Protein AF-A0A956TFR2-F1 (afdb_monomer_lite)

Secondary structure (DSSP, 8-state):
------EEEEETTTEEEEE--HHHHHHHTSHHHHGGGGSBTTGGGGGT-TTTT-BHHHHHHHHHHHHHHH-

Sequence (71 aa):
MRTRYEKVLRDPVYGNLTIPWPVLLDLVDTPEFQRLRNIRQLGMCFTTFHGAEHSRFQHALGVMWLMYRVL

Foldseek 3Di:
DPPDDQPWDADPPPGTATPDDPVVVVVCPDPVLVCQQVAQPVPPCCVVVVPSRDTVNSVVSVVVRVVVVVD

Radius of gyration: 13.73 Å; chains: 1; bounding box: 33×19×44 Å

pLDDT: mean 91.94, std 12.65, range [39.94, 98.81]

Structure (mmCIF, N/CA/C/O backbone):
data_AF-A0A956TFR2-F1
#
_entry.id   AF-A0A956TFR2-F1
#
loop_
_atom_site.group_PDB
_atom_site.id
_atom_site.type_symbol
_atom_site.label_atom_id
_atom_site.label_alt_id
_atom_site.label_comp_id
_atom_site.label_asym_id
_atom_site.label_entity_id
_atom_site.label_seq_id
_atom_site.pdbx_PDB_ins_code
_atom_site.Cartn_x
_atom_site.Cartn_y
_atom_site.Cartn_z
_atom_site.occupancy
_atom_site.B_iso_or_equiv
_atom_site.auth_seq_id
_atom_site.auth_comp_id
_atom_site.auth_asym_id
_atom_site.aut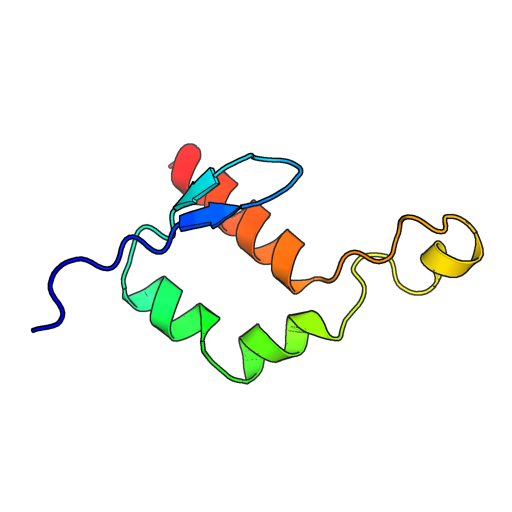h_atom_id
_atom_site.pdbx_PDB_model_num
ATOM 1 N N . MET A 1 1 ? -9.111 2.517 24.989 1.00 39.94 1 MET A N 1
ATOM 2 C CA . MET A 1 1 ? -10.093 3.112 24.056 1.00 39.94 1 MET A CA 1
ATOM 3 C C . MET A 1 1 ? -9.348 4.002 23.066 1.00 39.94 1 MET A C 1
ATOM 5 O O . MET A 1 1 ? -8.929 5.081 23.454 1.00 39.94 1 MET A O 1
ATOM 9 N N . ARG A 1 2 ? -9.112 3.547 21.826 1.00 49.34 2 ARG A N 1
ATOM 10 C CA . ARG A 1 2 ? -8.653 4.422 20.730 1.00 49.34 2 ARG A CA 1
ATOM 11 C C . ARG A 1 2 ? -9.897 4.958 20.021 1.00 49.34 2 ARG A C 1
ATOM 13 O O . ARG A 1 2 ? -10.523 4.251 19.242 1.00 49.34 2 ARG A O 1
ATOM 20 N N . THR A 1 3 ? -10.305 6.168 20.370 1.00 46.62 3 THR A N 1
ATOM 21 C CA . THR A 1 3 ? -11.411 6.899 19.745 1.00 46.62 3 THR A CA 1
ATOM 22 C C . THR A 1 3 ? -10.911 7.583 18.465 1.00 46.62 3 THR A C 1
ATOM 24 O O . THR A 1 3 ? -9.953 8.341 18.518 1.00 46.62 3 THR A O 1
ATOM 27 N N . ARG A 1 4 ? -11.572 7.309 17.327 1.00 54.78 4 ARG A N 1
ATOM 28 C CA . ARG A 1 4 ? -11.400 7.944 15.99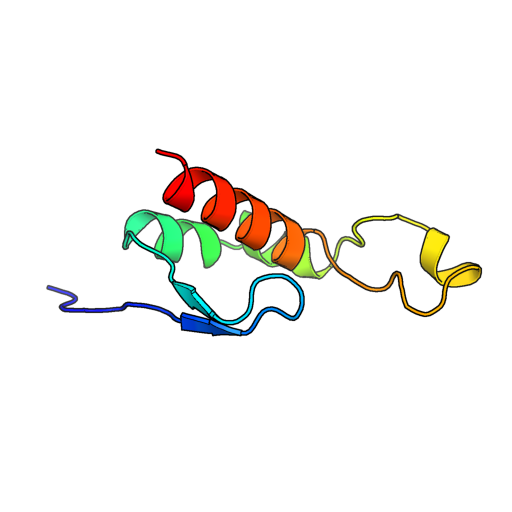8 1.00 54.78 4 ARG A CA 1
ATOM 29 C C . ARG A 1 4 ? -9.979 7.940 15.402 1.00 54.78 4 ARG A C 1
ATOM 31 O O . ARG A 1 4 ? -9.241 8.906 15.543 1.00 54.78 4 ARG A O 1
ATOM 38 N N . TYR A 1 5 ? -9.661 6.932 14.593 1.00 57.12 5 TYR A N 1
ATOM 39 C CA . TYR A 1 5 ? -8.603 7.054 13.582 1.00 57.12 5 TYR A CA 1
ATOM 40 C C . TYR A 1 5 ? -9.175 6.724 12.207 1.00 57.12 5 TYR A C 1
ATOM 42 O O . TYR A 1 5 ? -8.981 5.632 11.685 1.00 57.12 5 TYR A O 1
ATOM 50 N N . GLU A 1 6 ? -9.881 7.682 11.611 1.00 68.00 6 GLU A N 1
ATOM 51 C CA . GLU A 1 6 ? -10.006 7.697 10.156 1.00 68.00 6 GLU A CA 1
ATOM 52 C C . GLU A 1 6 ? -8.630 8.079 9.605 1.00 68.00 6 GLU A C 1
ATOM 54 O O . GLU A 1 6 ? -8.253 9.251 9.562 1.00 68.00 6 GLU A O 1
ATOM 59 N N . LYS A 1 7 ? -7.820 7.074 9.261 1.00 84.75 7 LYS A N 1
ATOM 60 C CA . LYS A 1 7 ? -6.569 7.318 8.544 1.00 84.75 7 LYS A CA 1
ATOM 61 C C . LYS A 1 7 ? -6.929 7.568 7.090 1.00 84.75 7 LYS A C 1
ATOM 63 O O . LYS A 1 7 ? -7.303 6.639 6.372 1.00 84.75 7 LYS A O 1
ATOM 68 N N . VAL A 1 8 ? -6.826 8.829 6.687 1.00 90.56 8 VAL A N 1
ATOM 69 C CA . VAL A 1 8 ? -6.982 9.236 5.293 1.00 90.56 8 VAL A CA 1
ATOM 70 C C . VAL A 1 8 ? -5.632 9.126 4.594 1.00 90.56 8 VAL A C 1
ATOM 72 O O . VAL A 1 8 ? -4.632 9.678 5.054 1.00 90.56 8 VAL A O 1
ATOM 75 N N . LEU A 1 9 ? -5.599 8.399 3.483 1.00 92.25 9 LEU A N 1
ATOM 76 C CA . LEU A 1 9 ? -4.439 8.242 2.617 1.00 92.25 9 LEU A CA 1
ATOM 77 C C . LEU A 1 9 ? -4.728 8.905 1.275 1.00 92.25 9 LEU A C 1
ATOM 79 O O . LEU A 1 9 ? -5.787 8.697 0.689 1.00 92.25 9 LEU A O 1
ATOM 83 N N . ARG A 1 10 ? -3.774 9.693 0.778 1.00 94.75 10 ARG A N 1
ATOM 84 C CA . ARG A 1 10 ? -3.866 10.293 -0.552 1.00 94.75 10 ARG A CA 1
ATOM 85 C C . ARG A 1 10 ? -3.318 9.320 -1.589 1.00 94.75 10 ARG A C 1
ATOM 87 O O . ARG A 1 10 ? -2.167 8.902 -1.499 1.00 94.75 10 ARG A O 1
ATOM 94 N N . ASP A 1 11 ? -4.140 9.004 -2.571 1.00 95.81 11 ASP A N 1
ATOM 95 C CA . ASP A 1 11 ? -3.874 8.083 -3.663 1.00 95.81 11 ASP A CA 1
ATOM 96 C C . ASP A 1 11 ? -4.109 8.789 -5.010 1.00 95.81 11 ASP A C 1
ATOM 98 O O . ASP A 1 11 ? -5.082 9.532 -5.165 1.00 95.81 11 ASP A O 1
ATOM 102 N N . PRO A 1 12 ? -3.215 8.602 -5.993 1.00 95.44 12 PRO A N 1
ATOM 103 C CA . PRO A 1 12 ? -3.307 9.293 -7.276 1.00 95.44 12 PRO A CA 1
ATOM 104 C C . PRO A 1 12 ? -4.444 8.786 -8.180 1.00 95.44 12 PRO A C 1
ATOM 106 O O . PRO A 1 12 ? -4.803 9.486 -9.122 1.00 95.44 12 PRO A O 1
ATOM 109 N N . VAL A 1 13 ? -5.003 7.598 -7.924 1.00 96.69 13 VAL A N 1
ATOM 110 C CA . VAL A 1 13 ? -6.067 6.981 -8.733 1.00 96.69 13 VAL A CA 1
ATOM 111 C C . VAL A 1 13 ? -7.445 7.283 -8.145 1.00 96.69 13 VAL A C 1
ATOM 113 O O . VAL A 1 13 ? -8.365 7.636 -8.878 1.00 96.69 13 VAL A O 1
ATOM 116 N N . TYR A 1 14 ? -7.595 7.170 -6.824 1.00 95.81 14 TYR A N 1
ATOM 117 C CA . TYR A 1 14 ? -8.890 7.290 -6.144 1.00 95.81 14 TYR A CA 1
ATOM 118 C C . TYR A 1 14 ? -9.050 8.563 -5.299 1.00 95.81 14 TYR A C 1
ATOM 120 O O . TYR A 1 14 ? -10.117 8.776 -4.722 1.00 95.81 14 TYR A O 1
ATOM 128 N N . GLY A 1 15 ? -8.028 9.419 -5.213 1.00 94.75 15 GLY A N 1
ATOM 129 C CA . GLY A 1 15 ? -8.062 10.633 -4.401 1.00 94.75 15 GLY A CA 1
ATOM 130 C C . GLY A 1 15 ? -7.817 10.331 -2.925 1.00 94.75 15 GLY A C 1
ATOM 131 O O . GLY A 1 15 ? -6.754 9.846 -2.560 1.00 94.75 15 GLY A O 1
ATOM 132 N N . ASN A 1 16 ? -8.771 10.638 -2.050 1.00 93.88 16 ASN A N 1
ATOM 133 C CA . ASN A 1 16 ? -8.634 10.336 -0.625 1.00 93.88 16 ASN A CA 1
ATOM 134 C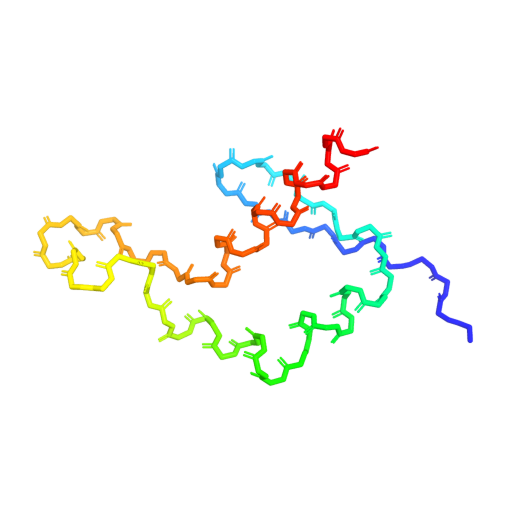 C . ASN A 1 16 ? -9.275 8.978 -0.314 1.00 93.88 16 ASN A C 1
ATOM 136 O O . ASN A 1 16 ? -10.490 8.830 -0.431 1.00 93.88 16 ASN A O 1
ATOM 140 N N . LEU A 1 17 ? -8.465 8.006 0.110 1.00 93.19 17 LEU A N 1
ATOM 141 C CA . LEU A 1 17 ? -8.935 6.755 0.702 1.00 93.19 17 LEU A CA 1
ATOM 142 C C . LEU A 1 17 ? -9.067 6.910 2.210 1.00 93.19 17 LEU A C 1
ATOM 144 O O . LEU A 1 17 ? -8.118 7.334 2.866 1.00 93.19 17 LEU A O 1
ATOM 148 N N . THR A 1 18 ? -10.174 6.439 2.768 1.00 92.00 18 THR A N 1
ATOM 149 C CA . THR A 1 18 ? -10.321 6.263 4.216 1.00 92.00 18 THR A CA 1
ATOM 150 C C . THR A 1 18 ? -10.220 4.782 4.552 1.00 92.00 18 THR A C 1
ATOM 152 O O . THR A 1 18 ? -10.880 3.962 3.916 1.00 92.00 18 THR A O 1
ATOM 155 N N . ILE A 1 19 ? -9.412 4.425 5.555 1.00 92.00 19 ILE A N 1
ATOM 156 C CA . ILE A 1 19 ? -9.409 3.065 6.114 1.00 92.00 19 ILE A CA 1
ATOM 157 C C . ILE A 1 19 ? -10.579 2.958 7.108 1.00 92.00 19 ILE A C 1
ATOM 159 O O . ILE A 1 19 ? -10.543 3.633 8.138 1.00 92.00 19 ILE A O 1
ATOM 163 N N . PRO A 1 20 ? -11.616 2.150 6.817 1.00 87.75 20 PRO A N 1
ATOM 164 C CA . PRO A 1 20 ? -12.908 2.246 7.504 1.00 87.75 20 PRO A CA 1
ATOM 165 C C . PRO A 1 20 ? -12.936 1.610 8.899 1.00 87.75 20 PRO A C 1
ATOM 167 O O . PRO A 1 20 ? -13.726 2.023 9.746 1.00 87.75 20 PRO A O 1
ATOM 170 N N . TRP A 1 21 ? -12.080 0.615 9.163 1.00 89.81 21 TRP A N 1
ATOM 171 C CA . TRP A 1 21 ? -12.093 -0.137 10.420 1.00 89.81 21 TRP A CA 1
ATOM 172 C C . TRP A 1 21 ? -10.712 -0.198 11.081 1.00 89.81 21 TRP A C 1
ATOM 174 O O . TRP A 1 21 ? -9.721 -0.431 10.385 1.00 89.81 21 TRP A O 1
ATOM 184 N N . PRO A 1 22 ? -10.630 -0.095 12.425 1.00 90.62 22 PRO A N 1
ATOM 185 C CA . PRO A 1 22 ? -9.367 -0.202 13.158 1.00 90.62 22 PRO A CA 1
ATOM 186 C C . PRO A 1 22 ? -8.600 -1.496 12.874 1.00 90.62 22 PRO A C 1
ATOM 188 O O . PRO A 1 22 ? -7.392 -1.452 12.693 1.00 90.62 22 PRO A O 1
ATOM 191 N N . VAL A 1 23 ? -9.300 -2.627 12.728 1.00 92.94 23 VAL A N 1
ATOM 192 C CA . VAL A 1 23 ? -8.668 -3.920 12.412 1.00 92.94 23 VAL A CA 1
ATOM 193 C C . VAL A 1 23 ? -7.932 -3.908 11.068 1.00 92.94 23 VAL A C 1
ATOM 195 O O . VAL A 1 23 ? -6.891 -4.543 10.930 1.00 92.94 23 VAL A O 1
ATOM 198 N N . LEU A 1 24 ? -8.432 -3.158 10.078 1.00 93.69 24 LEU A N 1
ATOM 199 C CA . LEU A 1 24 ? -7.739 -2.999 8.800 1.00 93.69 24 LEU A CA 1
ATOM 200 C C . LEU A 1 24 ? -6.515 -2.103 8.945 1.00 93.69 24 LEU A C 1
ATOM 202 O O . LEU A 1 24 ? -5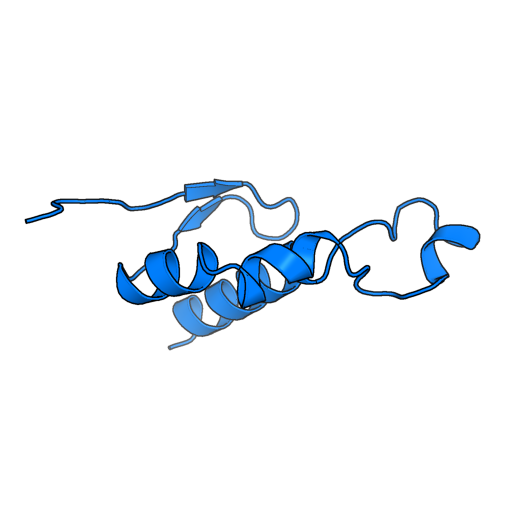.510 -2.349 8.290 1.00 93.69 24 LEU A O 1
ATOM 206 N N . LEU A 1 25 ? -6.583 -1.082 9.800 1.00 93.25 25 LEU A N 1
ATOM 207 C CA . LEU A 1 25 ? -5.420 -0.256 10.097 1.00 93.25 25 LEU A CA 1
ATOM 208 C C . LEU A 1 25 ? -4.326 -1.079 10.789 1.00 93.25 25 LEU A C 1
ATOM 210 O O . LEU A 1 25 ? -3.177 -1.030 10.356 1.00 93.25 25 LEU A O 1
ATOM 214 N N . ASP A 1 26 ? -4.698 -1.884 11.786 1.00 94.50 26 ASP A N 1
ATOM 215 C CA . ASP A 1 26 ? -3.779 -2.790 12.476 1.00 94.50 26 ASP A CA 1
ATOM 216 C C . ASP A 1 26 ? -3.160 -3.796 11.491 1.00 94.50 26 ASP A C 1
ATOM 218 O O . ASP A 1 26 ? -1.947 -3.993 11.500 1.00 94.50 26 ASP A O 1
ATOM 222 N N . LEU A 1 27 ? -3.963 -4.369 10.580 1.00 96.06 27 LEU A N 1
ATOM 223 C CA . LEU A 1 27 ? -3.480 -5.244 9.506 1.00 96.06 27 LEU A CA 1
ATOM 224 C C . LEU A 1 27 ? -2.495 -4.520 8.580 1.00 96.06 27 LEU A C 1
ATOM 226 O O . LEU A 1 27 ? -1.439 -5.064 8.260 1.00 96.06 27 LEU A O 1
ATOM 230 N N . VAL A 1 28 ? -2.824 -3.304 8.138 1.00 95.69 28 VAL A N 1
ATOM 231 C CA . VAL A 1 28 ? -1.965 -2.512 7.249 1.00 95.69 28 VAL A CA 1
ATOM 232 C C . VAL A 1 28 ? -0.624 -2.222 7.910 1.00 95.69 28 VAL A C 1
ATOM 234 O O . VAL A 1 28 ? 0.395 -2.247 7.224 1.00 95.69 28 VAL A O 1
ATOM 237 N N . ASP A 1 29 ? -0.598 -1.976 9.218 1.00 95.50 29 ASP A N 1
ATOM 238 C CA . ASP A 1 29 ? 0.618 -1.657 9.967 1.00 95.50 29 ASP A CA 1
ATOM 239 C C . ASP A 1 29 ? 1.468 -2.907 10.323 1.00 95.50 29 ASP A C 1
ATOM 241 O O . ASP A 1 29 ? 2.578 -2.761 10.839 1.00 95.50 29 ASP A O 1
ATOM 245 N N . THR A 1 30 ? 1.026 -4.129 9.983 1.00 98.31 30 THR A N 1
ATOM 246 C CA . THR A 1 30 ? 1.830 -5.359 10.158 1.00 98.31 30 THR A CA 1
ATOM 247 C C . THR A 1 30 ? 3.069 -5.410 9.248 1.00 98.31 30 THR A C 1
ATOM 249 O O . THR A 1 30 ? 3.037 -4.899 8.120 1.00 98.31 30 THR A O 1
ATOM 252 N N . PRO A 1 31 ? 4.165 -6.078 9.667 1.00 98.62 31 PRO A N 1
ATOM 253 C CA . PRO A 1 31 ? 5.349 -6.272 8.825 1.00 98.62 31 PRO A CA 1
ATOM 254 C C . PRO A 1 31 ? 5.044 -6.951 7.482 1.00 98.62 31 PRO A C 1
ATOM 256 O O . PRO A 1 31 ? 5.603 -6.576 6.447 1.00 98.62 31 PRO A O 1
ATOM 259 N N . GLU A 1 32 ? 4.136 -7.926 7.477 1.00 98.69 32 GLU A N 1
ATOM 260 C CA . GLU A 1 32 ? 3.751 -8.707 6.303 1.00 98.69 32 GLU A CA 1
ATOM 261 C C . GLU A 1 32 ? 3.086 -7.826 5.244 1.00 98.69 32 GLU A C 1
ATOM 263 O O . GLU A 1 32 ? 3.399 -7.942 4.053 1.00 98.69 32 GLU A O 1
ATOM 268 N N . PHE A 1 33 ? 2.212 -6.911 5.671 1.00 98.50 33 PHE A N 1
ATOM 269 C CA . PHE A 1 33 ? 1.555 -5.968 4.774 1.00 98.50 33 PHE A CA 1
ATOM 270 C C . PHE A 1 33 ? 2.499 -4.830 4.359 1.00 98.50 33 PHE A C 1
ATOM 272 O O . PHE A 1 33 ? 2.585 -4.495 3.175 1.00 98.50 33 PHE A O 1
ATOM 279 N N . GLN A 1 34 ? 3.286 -4.274 5.289 1.00 98.50 34 GLN A N 1
ATOM 280 C CA . GLN A 1 34 ? 4.263 -3.217 4.985 1.00 98.50 34 GLN A CA 1
ATOM 281 C C . GLN A 1 34 ? 5.350 -3.681 4.002 1.00 98.50 34 GLN A C 1
ATOM 283 O O . GLN A 1 34 ? 5.796 -2.887 3.169 1.00 98.50 34 GLN A O 1
ATOM 288 N N . ARG A 1 35 ? 5.722 -4.971 4.000 1.00 98.75 35 ARG A N 1
ATOM 289 C CA . ARG A 1 35 ? 6.640 -5.560 3.006 1.00 98.75 35 ARG A CA 1
ATOM 290 C C . ARG A 1 35 ? 6.195 -5.303 1.563 1.00 98.75 35 ARG A C 1
ATOM 292 O O . ARG A 1 35 ? 7.048 -5.175 0.682 1.00 98.75 35 ARG A O 1
ATOM 299 N N . LEU A 1 36 ? 4.890 -5.180 1.300 1.00 98.81 36 LEU A N 1
ATOM 300 C CA . LEU A 1 36 ? 4.364 -4.915 -0.044 1.00 98.81 36 LEU A CA 1
ATOM 301 C C . LEU A 1 36 ? 4.857 -3.588 -0.637 1.00 98.81 36 LEU A C 1
ATOM 303 O O . LEU A 1 36 ? 4.783 -3.414 -1.854 1.00 98.81 36 LEU A O 1
ATOM 307 N N . ARG A 1 37 ? 5.388 -2.664 0.179 1.00 98.50 37 ARG A N 1
ATOM 308 C CA . ARG A 1 37 ? 6.011 -1.423 -0.308 1.00 98.50 37 ARG A CA 1
ATOM 309 C C . ARG A 1 37 ? 7.222 -1.687 -1.195 1.00 98.50 37 ARG A C 1
ATOM 311 O O . ARG A 1 37 ? 7.470 -0.909 -2.108 1.00 98.50 37 ARG A O 1
ATOM 318 N N . ASN A 1 38 ? 7.916 -2.798 -0.962 1.00 98.19 38 ASN A N 1
ATOM 319 C CA . ASN A 1 38 ? 9.159 -3.159 -1.641 1.00 98.19 38 ASN A CA 1
ATOM 320 C C . ASN A 1 38 ? 8.945 -4.156 -2.792 1.00 98.19 38 ASN A C 1
ATOM 322 O O . ASN A 1 38 ? 9.905 -4.711 -3.320 1.00 98.19 38 ASN A O 1
ATOM 326 N N . ILE A 1 39 ? 7.692 -4.410 -3.181 1.00 98.44 39 ILE A N 1
ATOM 327 C CA . ILE A 1 39 ? 7.349 -5.296 -4.296 1.00 98.44 39 ILE A CA 1
ATOM 328 C C . ILE A 1 39 ? 6.656 -4.457 -5.361 1.00 98.44 39 ILE A C 1
ATOM 330 O O . ILE A 1 39 ? 5.547 -3.978 -5.134 1.00 98.44 39 ILE A O 1
ATOM 334 N N . ARG A 1 40 ? 7.283 -4.293 -6.528 1.00 98.25 40 ARG A N 1
ATOM 335 C CA . ARG A 1 40 ? 6.664 -3.605 -7.670 1.00 98.25 40 ARG A CA 1
ATOM 336 C C . ARG A 1 40 ? 5.430 -4.362 -8.152 1.00 98.25 40 ARG A C 1
ATOM 338 O O . ARG A 1 40 ? 5.427 -5.593 -8.208 1.00 98.25 40 ARG A O 1
ATOM 345 N N . GLN A 1 41 ? 4.390 -3.627 -8.528 1.00 98.50 41 GLN A N 1
ATOM 346 C CA . GLN A 1 41 ? 3.156 -4.206 -9.053 1.00 98.50 41 GLN A CA 1
ATOM 347 C C . GLN A 1 41 ? 3.406 -4.942 -10.375 1.00 98.50 41 GLN A C 1
ATOM 349 O O . GLN A 1 41 ? 2.942 -6.068 -10.542 1.00 98.50 41 GLN A O 1
ATOM 354 N N . LEU A 1 42 ? 4.177 -4.329 -11.282 1.00 98.25 42 LEU A N 1
ATOM 355 C CA . LEU A 1 42 ? 4.393 -4.804 -12.655 1.00 98.25 42 LEU A CA 1
ATOM 356 C C . LEU A 1 42 ? 5.790 -5.411 -12.892 1.00 98.25 42 LEU A C 1
ATOM 358 O O . LEU A 1 42 ? 6.286 -5.425 -14.015 1.00 98.25 42 LEU A O 1
ATOM 362 N N . GLY A 1 43 ? 6.457 -5.910 -11.847 1.00 96.50 43 GLY A N 1
ATOM 363 C CA . GLY A 1 43 ? 7.759 -6.570 -11.989 1.00 96.50 43 GLY A CA 1
ATOM 364 C C . GLY A 1 43 ? 8.808 -5.673 -12.659 1.00 96.50 43 GLY A C 1
ATOM 365 O O . GLY A 1 43 ? 9.121 -4.608 -12.135 1.00 96.50 43 GLY A O 1
ATOM 366 N N . MET A 1 44 ? 9.341 -6.108 -13.806 1.00 97.50 44 MET A N 1
ATOM 367 C CA . MET A 1 44 ? 10.386 -5.400 -14.562 1.00 97.50 44 MET A CA 1
ATOM 368 C C . MET A 1 44 ? 9.855 -4.337 -15.531 1.00 97.50 44 MET A C 1
ATOM 370 O O . MET A 1 44 ? 10.657 -3.670 -16.170 1.00 97.50 44 MET A O 1
ATOM 374 N N . CYS A 1 45 ? 8.538 -4.125 -15.642 1.00 98.06 45 CYS A N 1
ATOM 375 C CA . CYS A 1 45 ? 7.982 -3.161 -16.599 1.00 98.06 45 CYS A CA 1
ATOM 376 C C . CYS A 1 45 ? 8.508 -1.727 -16.426 1.00 98.06 45 CYS A C 1
ATOM 378 O O . CYS A 1 45 ? 8.457 -0.969 -17.389 1.00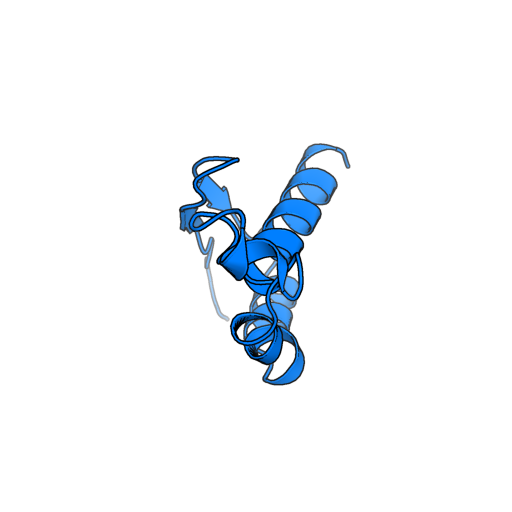 98.06 45 CYS A O 1
ATOM 380 N N . PHE A 1 46 ? 9.049 -1.361 -15.257 1.00 96.88 46 PHE A N 1
ATOM 381 C CA . PHE A 1 46 ? 9.685 -0.058 -15.030 1.00 96.88 46 PHE A CA 1
ATOM 382 C C . PHE A 1 46 ? 10.885 0.216 -15.957 1.00 96.88 46 PHE A C 1
ATOM 384 O O . PHE A 1 46 ? 11.210 1.375 -16.198 1.00 96.88 46 PHE A O 1
ATOM 391 N N . THR A 1 47 ? 11.517 -0.821 -16.525 1.00 97.62 47 THR A N 1
ATOM 392 C CA . THR A 1 47 ? 12.637 -0.660 -17.471 1.00 97.62 47 THR A CA 1
ATOM 393 C C . THR A 1 47 ? 12.193 -0.175 -18.851 1.00 97.62 47 THR A C 1
ATOM 395 O O . THR A 1 47 ? 12.992 0.398 -19.585 1.00 97.62 47 THR A O 1
ATOM 398 N N . THR A 1 48 ? 10.926 -0.390 -19.211 1.00 98.31 48 THR A N 1
ATOM 399 C CA . THR A 1 48 ? 10.322 0.095 -20.463 1.00 98.31 48 THR A CA 1
ATOM 400 C C . THR A 1 48 ? 9.410 1.290 -20.198 1.00 98.31 48 THR A C 1
ATOM 402 O O . THR A 1 48 ? 9.453 2.292 -20.906 1.00 98.31 48 THR A O 1
ATOM 405 N N . PHE A 1 49 ? 8.602 1.206 -19.142 1.00 98.12 49 PHE A N 1
ATOM 406 C CA . PHE A 1 49 ? 7.656 2.226 -18.715 1.00 98.12 49 PHE A CA 1
ATOM 407 C C . PHE A 1 49 ? 8.144 2.842 -17.406 1.00 98.12 49 PHE A C 1
ATOM 409 O O . PHE A 1 49 ? 7.789 2.370 -16.333 1.00 98.12 49 PHE A O 1
ATOM 416 N N . HIS A 1 50 ? 8.920 3.922 -17.480 1.00 96.00 50 HIS A N 1
ATOM 417 C CA . HIS A 1 50 ? 9.542 4.566 -16.311 1.00 96.00 50 HIS A CA 1
ATOM 418 C C . HIS A 1 50 ? 8.556 5.008 -15.203 1.00 96.00 50 HIS A C 1
ATOM 420 O O . HIS A 1 50 ? 8.967 5.230 -14.070 1.00 96.00 50 HIS A O 1
ATOM 426 N N . GLY A 1 51 ? 7.254 5.121 -15.496 1.00 96.81 51 GLY A N 1
ATOM 427 C CA . GLY A 1 51 ? 6.204 5.375 -14.497 1.00 96.81 51 GLY A CA 1
ATOM 428 C C . GLY A 1 51 ? 5.683 4.126 -13.763 1.00 96.81 51 GLY A C 1
ATOM 429 O O . GLY A 1 51 ? 4.935 4.245 -12.792 1.00 96.81 51 GLY A O 1
ATOM 430 N N . ALA A 1 52 ? 6.056 2.915 -14.184 1.00 97.50 52 ALA A N 1
ATOM 431 C CA . ALA A 1 52 ? 5.606 1.643 -13.608 1.00 97.50 52 ALA A CA 1
ATOM 432 C C . ALA A 1 52 ? 6.335 1.274 -12.294 1.00 97.50 52 ALA A C 1
ATOM 434 O O . ALA A 1 52 ? 6.650 0.112 -12.045 1.00 97.50 52 ALA A O 1
ATOM 435 N N . GLU A 1 53 ? 6.580 2.267 -11.440 1.00 97.75 53 GLU A N 1
ATOM 436 C CA . GLU A 1 53 ? 7.289 2.141 -10.156 1.00 97.75 53 GLU A CA 1
ATOM 437 C C . GLU A 1 53 ? 6.349 1.871 -8.970 1.00 97.75 53 GLU A C 1
ATOM 439 O O . GLU A 1 53 ? 6.783 1.690 -7.832 1.00 97.75 53 GLU A O 1
ATOM 444 N N . HIS A 1 54 ? 5.038 1.835 -9.212 1.00 97.81 54 HIS A N 1
ATOM 445 C CA . HIS A 1 54 ? 4.058 1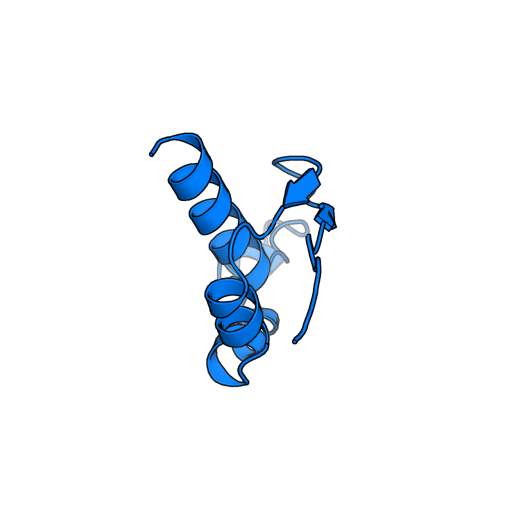.618 -8.160 1.00 97.81 54 HIS A CA 1
ATOM 446 C C . HIS A 1 54 ? 4.214 0.226 -7.521 1.00 97.81 54 HIS A C 1
ATOM 448 O O . HIS A 1 54 ? 4.349 -0.804 -8.185 1.00 97.81 54 HIS A O 1
ATOM 454 N N . SER A 1 55 ? 4.206 0.201 -6.192 1.00 98.50 55 SER A N 1
ATOM 455 C CA . SER A 1 55 ? 4.291 -1.004 -5.372 1.00 98.50 55 SER A CA 1
ATOM 456 C C . SER A 1 55 ? 2.943 -1.710 -5.192 1.00 98.50 55 SER A C 1
ATOM 458 O O . SER A 1 55 ? 1.877 -1.110 -5.327 1.00 98.50 55 SER A O 1
ATOM 460 N N . ARG A 1 56 ? 2.976 -2.986 -4.796 1.00 98.56 56 ARG A N 1
ATOM 461 C CA . ARG A 1 56 ? 1.777 -3.761 -4.442 1.00 98.56 56 ARG A CA 1
ATOM 462 C C . ARG A 1 56 ? 1.033 -3.185 -3.238 1.00 98.56 56 ARG A C 1
ATOM 464 O O . ARG A 1 56 ? -0.165 -3.405 -3.115 1.00 98.56 56 ARG A O 1
ATOM 471 N N . PHE A 1 57 ? 1.716 -2.434 -2.374 1.00 98.44 57 PHE A N 1
ATOM 472 C CA . PHE A 1 57 ? 1.113 -1.803 -1.199 1.00 98.44 57 PHE A CA 1
ATOM 473 C C . PHE A 1 57 ? -0.012 -0.829 -1.570 1.00 98.44 57 PHE A C 1
ATOM 475 O O . PHE A 1 57 ? -1.132 -0.969 -1.085 1.00 98.44 57 PHE A O 1
ATOM 482 N N . GLN A 1 58 ? 0.266 0.138 -2.452 1.00 97.31 58 GLN A N 1
ATOM 483 C CA . GLN A 1 58 ? -0.745 1.129 -2.845 1.00 97.31 58 GLN A CA 1
ATOM 484 C C . GLN A 1 58 ? -1.884 0.477 -3.639 1.00 97.31 58 GLN A C 1
ATOM 486 O O . GLN A 1 58 ? -3.050 0.786 -3.421 1.00 97.31 58 GLN A O 1
ATOM 491 N N . HIS A 1 59 ? -1.560 -0.513 -4.476 1.00 98.00 59 HIS A N 1
ATOM 492 C CA . HIS A 1 59 ? -2.567 -1.271 -5.207 1.00 98.00 59 HIS A CA 1
ATOM 493 C C . HIS A 1 59 ? -3.516 -2.034 -4.267 1.00 98.00 59 HIS A C 1
ATOM 495 O O . HIS A 1 59 ? -4.730 -1.950 -4.433 1.00 98.00 59 HIS A O 1
ATOM 501 N N . ALA A 1 60 ? -2.989 -2.723 -3.249 1.00 98.19 60 ALA A N 1
ATOM 502 C CA . ALA A 1 60 ? -3.798 -3.456 -2.275 1.00 98.19 60 ALA A CA 1
ATOM 503 C C . ALA A 1 60 ? -4.739 -2.535 -1.475 1.00 98.19 60 ALA A C 1
ATOM 505 O O . ALA A 1 60 ? -5.900 -2.883 -1.263 1.00 98.19 60 ALA A O 1
ATOM 506 N N . LEU A 1 61 ? -4.274 -1.342 -1.084 1.00 97.19 61 LEU A N 1
ATOM 507 C CA . LEU A 1 61 ? -5.129 -0.326 -0.457 1.00 97.19 61 LEU A CA 1
ATOM 508 C C . LEU A 1 61 ? -6.242 0.150 -1.400 1.00 97.19 61 LEU A C 1
ATOM 510 O O . LEU A 1 61 ? -7.390 0.280 -0.980 1.00 97.19 61 LEU A O 1
ATOM 514 N N . GLY A 1 62 ? -5.925 0.344 -2.682 1.00 96.81 62 GLY A N 1
ATOM 515 C CA . GLY A 1 62 ? -6.911 0.651 -3.718 1.00 96.81 62 GLY A CA 1
ATOM 516 C C . GLY A 1 62 ? -7.994 -0.424 -3.849 1.00 96.81 62 GLY A C 1
ATOM 517 O O . GLY A 1 62 ? -9.179 -0.103 -3.888 1.00 96.81 62 GLY A O 1
ATOM 518 N N . VAL A 1 63 ? -7.608 -1.705 -3.848 1.00 97.06 63 VAL A N 1
ATOM 519 C CA . VAL A 1 63 ? -8.560 -2.833 -3.873 1.00 97.06 63 VAL A CA 1
ATOM 520 C C . VAL A 1 63 ? -9.445 -2.836 -2.626 1.00 97.06 63 VAL A C 1
ATOM 522 O O . VAL A 1 63 ? -10.662 -2.953 -2.751 1.00 97.06 63 VAL A O 1
ATOM 525 N N . MET A 1 64 ? -8.865 -2.650 -1.433 1.00 96.06 64 MET A N 1
ATOM 526 C CA . MET A 1 64 ? -9.628 -2.533 -0.183 1.00 96.06 64 MET A CA 1
ATOM 527 C C . MET A 1 64 ? -10.676 -1.418 -0.273 1.00 96.06 64 MET A C 1
ATOM 529 O O . MET A 1 64 ? -11.820 -1.608 0.132 1.00 96.06 64 MET A O 1
ATOM 533 N N . TRP A 1 65 ? -10.302 -0.267 -0.831 1.00 95.62 65 TRP A N 1
ATOM 534 C CA . TRP A 1 65 ? -11.200 0.876 -0.970 1.00 95.62 65 TRP A CA 1
ATOM 535 C C . TRP A 1 65 ? -12.340 0.616 -1.938 1.00 95.62 65 TRP A C 1
ATOM 537 O O . TRP A 1 65 ? -13.482 0.956 -1.638 1.00 95.62 65 TRP A O 1
ATOM 547 N N . LEU A 1 66 ? -12.053 -0.019 -3.073 1.00 95.50 66 LEU A N 1
ATOM 548 C CA . LEU A 1 66 ? -13.094 -0.424 -4.009 1.00 95.50 66 LEU A CA 1
ATOM 549 C C . LEU A 1 66 ? -14.076 -1.402 -3.364 1.00 95.50 66 LEU A C 1
ATOM 551 O O . LEU A 1 66 ? -15.279 -1.193 -3.472 1.00 95.50 66 LEU A O 1
ATOM 555 N N . MET A 1 67 ? -13.581 -2.412 -2.642 1.00 95.44 67 MET A N 1
ATOM 556 C CA . MET A 1 67 ? -14.444 -3.362 -1.936 1.00 95.44 67 MET A CA 1
ATOM 557 C C . MET A 1 67 ? -15.318 -2.669 -0.886 1.00 95.44 67 MET A C 1
ATOM 559 O O . MET A 1 67 ? -16.511 -2.940 -0.826 1.00 95.44 67 MET A O 1
ATOM 563 N N . TYR A 1 68 ? -14.755 -1.735 -0.113 1.00 91.94 68 TYR A N 1
ATOM 564 C CA . TYR A 1 68 ? -15.508 -0.953 0.872 1.00 91.94 68 TYR A CA 1
ATOM 565 C C . TYR A 1 68 ? -16.567 -0.033 0.248 1.00 91.94 68 TYR A C 1
ATOM 567 O O . TYR A 1 68 ? -17.573 0.255 0.877 1.00 91.94 68 TYR A O 1
ATOM 575 N N . ARG A 1 69 ? -16.347 0.462 -0.973 1.00 91.38 69 ARG A N 1
ATOM 576 C CA . ARG A 1 69 ? -17.315 1.332 -1.660 1.00 91.38 69 ARG A CA 1
ATOM 577 C C . ARG A 1 69 ? -18.461 0.578 -2.327 1.00 91.38 69 ARG A C 1
ATOM 579 O O . ARG A 1 69 ? -19.466 1.207 -2.649 1.00 91.38 69 ARG A O 1
ATOM 586 N N . VAL A 1 70 ? -18.259 -0.698 -2.642 1.00 93.88 70 VAL A N 1
ATOM 587 C CA . VAL A 1 70 ? -19.234 -1.521 -3.372 1.00 93.88 70 VAL A CA 1
ATOM 588 C C . VAL A 1 70 ? -20.144 -2.301 -2.423 1.00 93.88 70 VAL A C 1
ATOM 590 O O . VAL A 1 70 ? -21.305 -2.517 -2.767 1.00 93.88 70 VAL A O 1
ATOM 593 N N . LEU A 1 71 ? -19.622 -2.733 -1.273 1.00 81.25 71 LEU A N 1
ATOM 594 C CA . LEU A 1 71 ? -20.372 -3.423 -0.218 1.00 81.25 71 LEU A CA 1
ATOM 595 C C . LEU A 1 71 ? -21.036 -2.427 0.738 1.00 81.25 71 LEU A C 1
ATOM 597 O O . LEU A 1 71 ? -22.152 -2.744 1.201 1.00 81.25 71 LEU A O 1
#